Protein AF-A0A8X7RXU3-F1 (afdb_monomer_lite)

pLDDT: mean 78.98, std 12.81, range [47.84, 91.31]

Foldseek 3Di:
DDDPVVVVVVVVVVVVVLLLALVSLLVVLVVCVVVVVLVVSLVSLVSSCVSPVLAVVSLVSNLVSCVVVNDPVVNVVSVVSNVVSVRDDHPVCVVVCPPPVNVD

Radius of gyration: 16.76 Å; chains: 1; bounding box: 37×50×36 Å

Organism: Brassica carinata (NCBI:txid52824)

InterPro domains:
  IPR011990 Tetratricopeptide-like helical domain superfamily [G3DSA:1.25.40.10] (12-102)
  IPR011990 Tetratricopeptide-like helical domain superfamily [SSF48452] (13-94)
  IPR045075 Pre-mRNA-splicing factor Syf1-like [PTHR11246] (8-104)

Sequence (104 aa):
MATRSQRKTNSMDAMKKCFRDPHVTAAVAKLFWQEKKVEKARAWLKRAVTLNQDIGDHWALYYKFELQHGTKVRQKAILAKCVAREPKRGEKWQAISKAVENAH

Structure (mmCIF, N/CA/C/O backbone):
data_AF-A0A8X7RXU3-F1
#
_entry.id   AF-A0A8X7RXU3-F1
#
loop_
_atom_site.group_PDB
_atom_site.id
_atom_site.type_symbol
_atom_site.label_atom_id
_atom_site.label_alt_id
_atom_site.label_comp_id
_atom_site.label_asym_id
_atom_site.label_entity_id
_atom_site.label_seq_id
_atom_site.pdbx_PDB_ins_code
_atom_site.Cartn_x
_atom_site.Cartn_y
_atom_site.Cartn_z
_atom_site.occupancy
_atom_site.B_iso_or_equiv
_atom_site.auth_seq_id
_atom_site.auth_comp_id
_atom_site.auth_asym_id
_atom_site.auth_atom_id
_atom_site.pdbx_PDB_model_num
ATOM 1 N N . MET A 1 1 ? 24.063 29.316 17.672 1.00 49.72 1 MET A N 1
ATOM 2 C CA . MET A 1 1 ? 22.940 28.652 18.380 1.00 49.72 1 MET A CA 1
ATOM 3 C C . MET A 1 1 ? 21.624 29.065 17.726 1.00 49.72 1 MET A C 1
ATOM 5 O O . MET A 1 1 ? 21.379 30.256 17.618 1.00 49.72 1 MET A O 1
ATOM 9 N N . ALA A 1 2 ? 20.799 28.127 17.243 1.00 48.31 2 ALA A N 1
ATOM 10 C CA . ALA A 1 2 ? 19.541 28.464 16.563 1.00 48.31 2 ALA A CA 1
ATOM 11 C C . ALA A 1 2 ? 18.463 28.962 17.551 1.00 48.31 2 ALA A C 1
ATOM 13 O O . ALA A 1 2 ? 18.188 28.330 18.583 1.00 48.31 2 ALA A O 1
ATOM 14 N N . THR A 1 3 ? 17.833 30.092 17.224 1.00 50.31 3 THR A N 1
ATOM 15 C CA . THR A 1 3 ? 16.790 30.733 18.043 1.00 50.31 3 THR A CA 1
ATOM 16 C C . THR A 1 3 ? 15.539 29.847 18.162 1.00 50.31 3 THR A C 1
ATOM 18 O O . THR A 1 3 ? 15.265 28.993 17.315 1.00 50.31 3 THR A O 1
ATOM 21 N N . ARG A 1 4 ? 14.751 30.011 19.236 1.00 57.41 4 ARG A N 1
ATOM 22 C CA . ARG A 1 4 ? 13.554 29.186 19.528 1.00 57.41 4 ARG A CA 1
ATOM 23 C C . ARG A 1 4 ? 12.507 29.224 18.397 1.00 57.41 4 ARG A C 1
ATOM 25 O O . ARG A 1 4 ? 11.781 28.250 18.215 1.00 57.41 4 ARG A O 1
ATOM 32 N N . SER A 1 5 ? 12.471 30.315 17.626 1.00 56.44 5 SER A N 1
ATOM 33 C CA . SER A 1 5 ? 11.627 30.475 16.434 1.00 56.44 5 SER A CA 1
ATOM 34 C C . SER A 1 5 ? 12.130 29.629 15.252 1.00 56.44 5 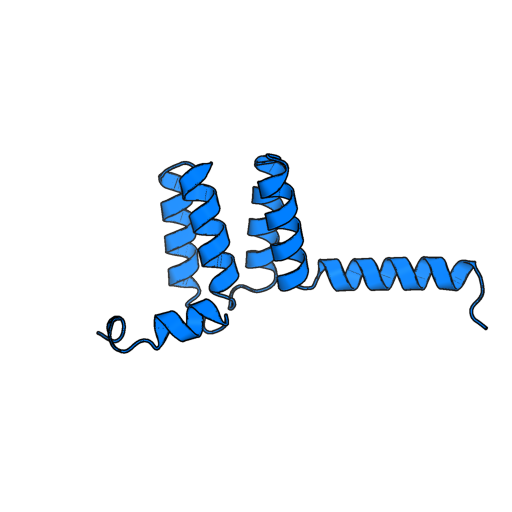SER A C 1
ATOM 36 O O . SER A 1 5 ? 11.372 28.834 14.701 1.00 56.44 5 SER A O 1
ATOM 38 N N . GLN A 1 6 ? 13.436 29.671 14.950 1.00 54.72 6 GLN A N 1
ATOM 39 C CA . GLN A 1 6 ? 14.052 28.858 13.887 1.00 54.72 6 GLN A CA 1
ATOM 40 C C . GLN A 1 6 ? 13.936 27.350 14.149 1.00 54.72 6 GLN A C 1
ATOM 42 O O . GLN A 1 6 ? 13.750 26.577 13.214 1.00 54.72 6 GLN A O 1
ATOM 47 N N . ARG A 1 7 ? 13.974 26.918 15.419 1.00 54.84 7 ARG A N 1
ATOM 48 C CA . ARG A 1 7 ? 13.731 25.510 15.781 1.00 54.84 7 ARG A CA 1
ATOM 49 C C . ARG A 1 7 ? 12.341 25.033 15.355 1.00 54.84 7 ARG A C 1
ATOM 51 O O . ARG A 1 7 ? 12.235 23.957 14.782 1.00 54.84 7 ARG A O 1
ATOM 58 N N . LYS A 1 8 ? 11.292 25.838 15.560 1.00 51.97 8 LYS A N 1
ATOM 59 C CA . LYS A 1 8 ? 9.923 25.482 15.148 1.00 51.97 8 LYS A CA 1
ATOM 60 C C . LYS A 1 8 ? 9.793 25.388 13.626 1.00 51.97 8 LYS A C 1
ATOM 62 O O . LYS A 1 8 ? 9.196 24.434 13.134 1.00 51.97 8 LYS A O 1
ATOM 67 N N . THR A 1 9 ? 10.389 26.318 12.881 1.00 61.25 9 THR A N 1
ATOM 68 C CA . THR A 1 9 ? 10.360 26.301 11.409 1.00 61.25 9 THR A CA 1
ATOM 69 C C . THR A 1 9 ? 11.137 25.115 10.838 1.00 61.25 9 THR A C 1
ATOM 71 O O . THR A 1 9 ? 10.609 24.406 9.985 1.00 61.25 9 THR A O 1
ATOM 74 N N . ASN A 1 10 ? 12.324 24.818 11.377 1.00 57.66 10 ASN A N 1
ATOM 75 C CA . ASN A 1 10 ? 13.134 23.672 10.954 1.00 57.66 10 ASN A CA 1
ATOM 76 C C . ASN A 1 10 ? 12.455 22.332 11.281 1.00 57.66 10 ASN A C 1
ATOM 78 O O . ASN A 1 10 ? 12.485 21.417 10.463 1.00 57.66 10 ASN A O 1
ATOM 82 N N . SER A 1 11 ? 11.793 22.213 12.439 1.00 53.72 11 SER A N 1
ATOM 83 C CA . SER A 1 11 ? 11.025 21.011 12.793 1.00 53.72 11 SER A CA 1
ATOM 84 C C . SER A 1 11 ? 9.807 20.811 11.890 1.00 53.72 11 SER A C 1
ATOM 86 O O . SER A 1 11 ? 9.532 19.684 11.484 1.00 53.72 11 SER A O 1
ATOM 88 N N . MET A 1 12 ? 9.086 21.880 11.536 1.00 59.53 12 MET A N 1
ATOM 89 C CA . MET A 1 12 ? 7.976 21.790 10.581 1.00 59.53 12 MET A CA 1
ATOM 90 C C . MET A 1 12 ? 8.453 21.422 9.176 1.00 59.53 12 MET A C 1
ATOM 92 O O . MET A 1 12 ? 7.780 20.653 8.495 1.00 59.53 12 MET A O 1
ATOM 96 N N . ASP A 1 13 ? 9.596 21.945 8.737 1.00 60.69 13 ASP A N 1
ATOM 97 C CA . ASP A 1 13 ? 10.151 21.632 7.420 1.00 60.69 13 ASP A CA 1
ATOM 98 C C . ASP A 1 13 ? 10.687 20.191 7.353 1.00 60.69 13 ASP A C 1
ATOM 100 O O . ASP A 1 13 ? 10.443 19.470 6.385 1.00 60.69 13 ASP A O 1
ATOM 104 N N . ALA A 1 14 ? 11.298 19.709 8.441 1.00 57.75 14 ALA A N 1
ATOM 105 C CA . ALA A 1 14 ? 11.664 18.304 8.599 1.00 57.75 14 ALA A CA 1
ATOM 106 C C . ALA A 1 14 ? 10.428 17.390 8.576 1.00 57.75 14 ALA A C 1
ATOM 108 O O . ALA A 1 14 ? 10.404 16.410 7.835 1.00 57.75 14 ALA A O 1
ATOM 109 N N . MET A 1 15 ? 9.358 17.744 9.300 1.00 60.41 15 MET A N 1
ATOM 110 C CA . MET A 1 15 ? 8.092 17.005 9.248 1.00 60.41 15 MET A CA 1
ATOM 111 C C . MET A 1 15 ? 7.497 16.991 7.834 1.00 60.41 15 MET A C 1
ATOM 113 O O . MET A 1 15 ? 7.092 15.936 7.349 1.00 60.41 15 MET A O 1
ATOM 117 N N . LYS A 1 16 ? 7.485 18.131 7.130 1.00 64.88 16 LYS A N 1
ATOM 118 C CA . LYS A 1 16 ? 6.995 18.224 5.743 1.00 64.88 16 LYS A CA 1
ATOM 119 C C . LYS A 1 16 ? 7.812 17.365 4.775 1.00 64.88 16 LYS A C 1
ATOM 121 O O . LYS A 1 16 ? 7.220 16.747 3.890 1.00 64.88 16 LYS A O 1
ATOM 126 N N . LYS A 1 17 ? 9.136 17.298 4.947 1.00 64.06 17 LYS A N 1
ATOM 127 C CA . LYS A 1 17 ? 10.017 16.416 4.163 1.00 64.06 17 LYS A CA 1
ATOM 128 C C . LYS A 1 17 ? 9.742 14.943 4.453 1.00 64.06 17 LYS A C 1
ATOM 130 O O . LYS A 1 17 ? 9.545 14.184 3.510 1.00 64.06 17 LYS A O 1
ATOM 135 N N . CYS A 1 18 ? 9.608 14.556 5.721 1.00 64.38 18 CYS A N 1
ATOM 136 C CA . CYS A 1 18 ? 9.270 13.181 6.098 1.00 64.38 18 CYS A CA 1
ATOM 137 C C . CYS A 1 18 ? 7.895 12.750 5.560 1.00 64.38 18 CYS A C 1
ATOM 139 O O . CYS A 1 18 ? 7.739 11.624 5.110 1.00 64.38 18 CYS A O 1
ATOM 141 N N . PHE A 1 19 ? 6.906 13.648 5.506 1.00 68.19 19 PHE A N 1
ATOM 142 C CA . PHE A 1 19 ? 5.599 13.361 4.892 1.00 68.19 19 PHE A CA 1
ATOM 143 C C . PHE A 1 19 ? 5.603 13.293 3.357 1.00 68.19 19 PHE A C 1
ATOM 145 O O . PHE A 1 19 ? 4.598 12.897 2.756 1.00 68.19 19 PHE A O 1
ATOM 152 N N . ARG A 1 20 ? 6.694 13.715 2.709 1.00 76.25 20 ARG A N 1
ATOM 153 C CA . ARG A 1 20 ? 6.931 13.489 1.278 1.00 76.25 20 ARG A CA 1
ATOM 154 C C . ARG A 1 20 ? 7.693 12.200 1.011 1.00 76.25 20 ARG A C 1
ATOM 156 O O . ARG A 1 20 ? 7.679 11.750 -0.130 1.00 76.25 20 ARG A O 1
ATOM 163 N N . ASP A 1 21 ? 8.314 11.610 2.028 1.00 83.06 21 ASP A N 1
ATOM 164 C CA . ASP A 1 21 ? 8.992 10.336 1.875 1.00 83.06 21 ASP A CA 1
ATOM 165 C C . ASP A 1 21 ? 7.957 9.198 1.715 1.00 83.06 21 ASP A C 1
ATOM 167 O O . ASP A 1 21 ? 7.071 9.021 2.570 1.00 83.06 21 ASP A O 1
ATOM 171 N N . PRO A 1 22 ? 8.020 8.429 0.613 1.00 84.38 22 PRO A N 1
ATOM 172 C CA . PRO A 1 22 ? 7.100 7.326 0.360 1.00 84.38 22 PRO A CA 1
ATOM 173 C C . PRO A 1 22 ? 7.145 6.237 1.442 1.00 84.38 22 PRO A C 1
ATOM 175 O O . PRO A 1 22 ? 6.095 5.700 1.801 1.00 84.38 22 PRO A O 1
ATOM 178 N N . HIS A 1 23 ? 8.327 5.931 1.988 1.00 84.31 23 HIS A N 1
ATOM 179 C CA . HIS A 1 23 ? 8.513 4.895 3.005 1.00 84.31 23 H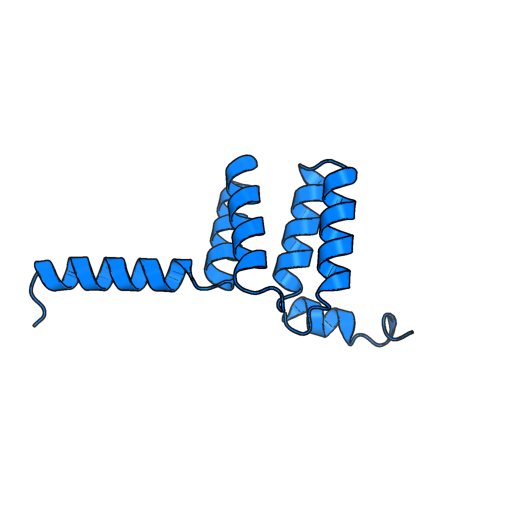IS A CA 1
ATOM 180 C C . HIS A 1 23 ? 7.947 5.329 4.354 1.00 84.31 23 HIS A C 1
ATOM 182 O O . HIS A 1 23 ? 7.243 4.552 5.003 1.00 84.31 23 HIS A O 1
ATOM 188 N N . VAL A 1 24 ? 8.174 6.584 4.755 1.00 86.25 24 VAL A N 1
ATOM 189 C CA . VAL A 1 24 ? 7.571 7.139 5.979 1.00 86.25 24 VAL A CA 1
ATOM 190 C C . VAL A 1 24 ? 6.049 7.157 5.856 1.00 86.25 24 VAL A C 1
ATOM 192 O O . VAL A 1 24 ? 5.343 6.731 6.769 1.00 86.25 24 VAL A O 1
ATOM 195 N N . THR A 1 25 ? 5.526 7.575 4.700 1.00 88.06 25 THR A N 1
ATOM 196 C CA . THR A 1 25 ? 4.079 7.577 4.433 1.00 88.06 25 THR A CA 1
ATOM 197 C C . THR A 1 25 ? 3.494 6.163 4.527 1.00 88.06 25 THR A C 1
ATOM 199 O O . THR A 1 25 ? 2.445 5.974 5.146 1.00 88.06 25 THR A O 1
ATOM 202 N N . ALA A 1 26 ? 4.180 5.154 3.980 1.00 87.88 26 ALA A N 1
ATOM 203 C CA . ALA A 1 26 ? 3.775 3.754 4.096 1.00 87.88 26 ALA A CA 1
ATOM 204 C C . ALA A 1 26 ? 3.841 3.232 5.544 1.00 87.88 26 ALA A C 1
ATOM 206 O O . ALA A 1 26 ? 2.950 2.493 5.966 1.00 87.88 26 ALA A O 1
ATOM 207 N N . ALA A 1 27 ? 4.848 3.630 6.327 1.00 87.75 27 ALA A N 1
ATOM 208 C CA . ALA A 1 27 ? 4.960 3.268 7.741 1.00 87.75 27 ALA A CA 1
ATOM 209 C C . ALA A 1 27 ? 3.814 3.862 8.578 1.00 87.75 27 ALA A C 1
ATOM 211 O O . ALA A 1 27 ? 3.171 3.141 9.340 1.00 87.75 27 ALA A O 1
ATOM 212 N N . VAL A 1 28 ? 3.483 5.141 8.369 1.00 88.38 28 VAL A N 1
ATOM 213 C CA . VAL A 1 28 ? 2.322 5.791 9.003 1.00 88.38 28 VAL A CA 1
ATOM 214 C C . VAL A 1 28 ? 1.022 5.083 8.617 1.00 88.38 28 VAL A C 1
ATOM 216 O O . VAL A 1 28 ? 0.149 4.870 9.459 1.00 88.38 28 VAL A O 1
ATOM 219 N N . ALA A 1 29 ? 0.899 4.649 7.363 1.00 89.75 29 ALA A N 1
ATOM 220 C C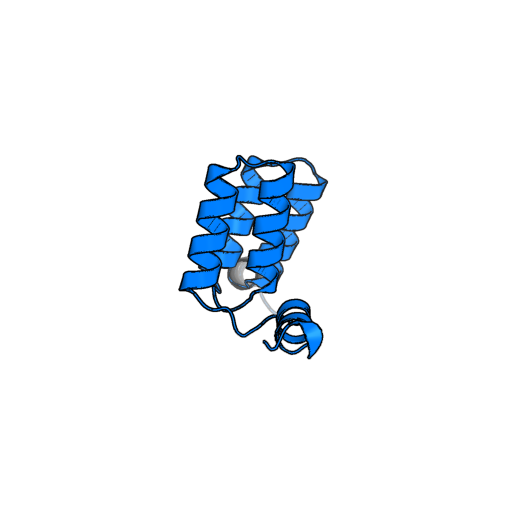A . ALA A 1 29 ? -0.265 3.892 6.927 1.00 89.75 29 ALA A CA 1
ATOM 221 C C . ALA A 1 29 ? -0.399 2.539 7.655 1.00 89.75 29 ALA A C 1
ATOM 223 O O . ALA A 1 29 ? -1.510 2.160 8.027 1.00 89.75 29 ALA A O 1
ATOM 224 N N . LYS A 1 30 ? 0.718 1.840 7.920 1.00 87.56 30 LYS A N 1
ATOM 225 C CA . LYS A 1 30 ? 0.728 0.610 8.738 1.00 87.56 30 LYS A CA 1
ATOM 226 C C . LYS A 1 30 ? 0.308 0.874 10.182 1.00 87.56 30 LYS A C 1
ATOM 228 O O . LYS A 1 30 ? -0.458 0.083 10.722 1.00 87.56 30 LYS A O 1
ATOM 233 N N . LEU A 1 31 ? 0.756 1.978 10.783 1.00 88.81 31 LEU A N 1
ATOM 234 C CA . LEU A 1 31 ? 0.327 2.363 12.132 1.00 88.81 31 LEU A CA 1
ATOM 235 C C . LEU A 1 31 ? -1.189 2.569 12.180 1.00 88.81 31 LEU A C 1
ATOM 237 O O . LEU A 1 31 ? -1.864 1.972 13.013 1.00 88.81 31 LEU A O 1
ATOM 241 N N . PHE A 1 32 ? -1.755 3.317 11.227 1.00 88.75 32 PHE A N 1
ATOM 242 C CA . PHE A 1 32 ? -3.210 3.486 11.156 1.00 88.75 32 PHE A CA 1
ATOM 243 C C . PHE A 1 32 ? -3.960 2.175 10.935 1.00 88.75 32 PHE A C 1
ATOM 245 O O . PHE A 1 32 ? -5.075 2.015 11.436 1.00 88.75 32 PHE A O 1
ATOM 252 N N . TRP A 1 33 ? -3.363 1.236 10.203 1.00 89.19 33 TRP A N 1
ATOM 253 C CA . TRP A 1 33 ? -3.936 -0.090 10.029 1.00 89.19 33 TRP A CA 1
ATOM 254 C C . TRP A 1 33 ? -3.973 -0.867 11.353 1.00 89.19 33 TRP A C 1
ATOM 256 O O . TRP A 1 33 ? -5.019 -1.412 11.701 1.00 89.19 33 TRP A O 1
ATOM 266 N N . GLN A 1 34 ? -2.887 -0.848 12.132 1.00 88.94 34 GLN A N 1
ATOM 267 C CA . GLN A 1 34 ? -2.831 -1.470 13.463 1.00 88.94 34 GLN A CA 1
ATOM 268 C C . GLN A 1 34 ? -3.806 -0.821 14.456 1.00 88.94 34 GLN A C 1
ATOM 270 O O . GLN A 1 34 ? -4.455 -1.520 15.230 1.00 88.94 34 GLN A O 1
ATOM 275 N N . GLU A 1 35 ? -3.992 0.498 14.378 1.00 89.75 35 GLU A N 1
ATOM 276 C CA . GLU A 1 35 ? -4.982 1.238 15.173 1.00 89.75 35 GLU A CA 1
ATOM 277 C C . GLU A 1 35 ? -6.441 1.024 14.713 1.00 89.75 35 GLU A C 1
ATOM 279 O O . GLU A 1 35 ? -7.347 1.692 15.212 1.00 89.75 35 GLU A O 1
ATOM 284 N N . LYS A 1 36 ? -6.694 0.133 13.741 1.00 88.12 36 LYS A N 1
ATOM 285 C CA . LYS A 1 36 ? -8.018 -0.134 13.140 1.00 88.12 36 LYS A CA 1
ATOM 286 C C . LYS A 1 36 ? -8.674 1.097 12.490 1.00 88.12 36 LYS A C 1
ATOM 288 O O . LYS A 1 36 ? -9.874 1.102 12.218 1.00 88.12 36 LYS A O 1
ATOM 293 N N . LYS A 1 37 ? -7.902 2.141 12.164 1.00 89.81 37 LYS A N 1
ATOM 294 C CA . LYS A 1 37 ? -8.385 3.359 11.489 1.00 89.81 37 LYS A CA 1
ATOM 295 C C . LYS A 1 37 ? -8.377 3.166 9.971 1.00 89.81 37 LYS A C 1
ATOM 297 O O . LYS A 1 37 ? -7.584 3.781 9.258 1.00 89.81 37 LYS A O 1
ATOM 302 N N . VAL A 1 38 ? -9.284 2.323 9.478 1.00 89.94 38 VAL A N 1
ATOM 303 C CA . VAL A 1 38 ? -9.341 1.846 8.081 1.00 89.94 38 VAL A CA 1
ATOM 304 C C . VAL A 1 38 ? -9.363 2.987 7.055 1.00 89.94 38 VAL A C 1
ATOM 306 O O . VAL A 1 38 ? -8.531 3.014 6.151 1.00 89.94 38 VAL A O 1
ATOM 309 N N . GLU A 1 39 ? -10.257 3.968 7.193 1.00 89.19 39 GLU A N 1
ATOM 310 C CA . GLU A 1 39 ? -10.363 5.059 6.207 1.00 89.19 39 GLU A CA 1
ATOM 311 C C . GLU A 1 39 ? -9.093 5.916 6.134 1.00 89.19 39 GLU A C 1
A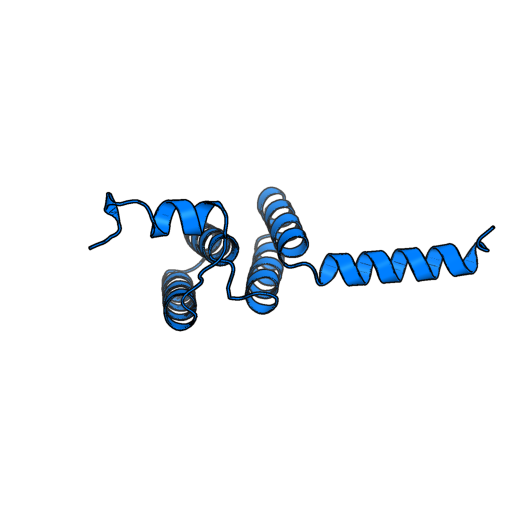TOM 313 O O . GLU A 1 39 ? -8.637 6.281 5.047 1.00 89.19 39 GLU A O 1
ATOM 318 N N . LYS A 1 40 ? -8.459 6.176 7.287 1.00 88.12 40 LYS A N 1
ATOM 319 C CA . LYS A 1 40 ? -7.179 6.892 7.331 1.00 88.12 40 LYS A CA 1
ATOM 320 C C . LYS A 1 40 ? -6.083 6.039 6.701 1.00 88.12 40 LYS A C 1
ATOM 322 O O . LYS A 1 40 ? -5.419 6.512 5.784 1.00 88.12 40 LYS A O 1
ATOM 327 N N . ALA A 1 41 ? -5.937 4.781 7.115 1.00 89.88 41 ALA A N 1
ATOM 328 C CA . ALA A 1 41 ? -4.950 3.863 6.549 1.00 89.88 41 ALA A CA 1
ATOM 329 C C . ALA A 1 41 ? -5.045 3.799 5.014 1.00 89.88 41 ALA A C 1
ATOM 331 O O . ALA A 1 41 ? -4.032 3.930 4.330 1.00 89.88 41 ALA A O 1
ATOM 332 N N . ARG A 1 42 ? -6.264 3.726 4.462 1.00 90.75 42 ARG A N 1
ATOM 333 C CA . ARG A 1 42 ? -6.507 3.750 3.013 1.00 90.75 42 ARG A CA 1
ATOM 334 C C . ARG A 1 42 ? -6.002 5.030 2.352 1.00 90.75 42 ARG A C 1
ATOM 336 O O . ARG A 1 42 ? -5.310 4.962 1.336 1.00 90.75 42 ARG A O 1
ATOM 343 N N . ALA A 1 43 ? -6.349 6.193 2.901 1.00 90.81 43 ALA A N 1
ATOM 344 C CA . ALA A 1 43 ? -5.912 7.478 2.358 1.00 90.81 43 ALA A CA 1
ATOM 345 C C . ALA A 1 43 ? -4.377 7.599 2.363 1.00 90.81 43 ALA A C 1
ATOM 347 O O . ALA A 1 43 ? -3.787 8.056 1.381 1.00 90.81 43 ALA A O 1
ATOM 348 N N . TRP A 1 44 ? -3.733 7.125 3.432 1.00 91.31 44 TRP A N 1
ATOM 349 C CA . TRP A 1 44 ? -2.278 7.114 3.573 1.00 91.31 44 TRP A CA 1
ATOM 350 C C . TRP A 1 44 ? -1.596 6.117 2.625 1.00 91.31 44 TRP A C 1
ATOM 352 O O . TRP A 1 44 ? -0.611 6.483 1.989 1.00 91.31 44 TRP A O 1
ATOM 362 N N . LEU A 1 45 ? -2.147 4.914 2.431 1.00 90.12 45 LEU A N 1
ATOM 363 C CA . LEU A 1 45 ? -1.647 3.943 1.445 1.00 90.12 45 LEU A CA 1
ATOM 364 C C . LEU A 1 45 ? -1.760 4.479 0.016 1.00 90.12 45 LEU A C 1
ATOM 366 O O . LEU A 1 45 ? -0.792 4.442 -0.743 1.00 90.12 45 LEU A O 1
ATOM 370 N N . LYS A 1 46 ? -2.913 5.062 -0.336 1.00 90.25 46 LYS A N 1
ATOM 371 C CA . LYS A 1 46 ? -3.108 5.709 -1.639 1.00 90.25 46 LYS A CA 1
ATOM 372 C C . LYS A 1 46 ? -2.095 6.835 -1.851 1.00 90.25 46 LYS A C 1
ATOM 374 O O . LYS A 1 46 ? -1.555 6.972 -2.948 1.00 90.25 46 LYS A O 1
ATOM 379 N N . ARG A 1 47 ? -1.812 7.627 -0.812 1.00 89.06 47 ARG A N 1
ATOM 380 C CA . ARG A 1 47 ? -0.794 8.683 -0.862 1.00 89.06 47 ARG A CA 1
ATOM 381 C C . ARG A 1 47 ? 0.612 8.111 -1.049 1.00 89.06 47 ARG A C 1
ATOM 383 O O . ARG A 1 47 ? 1.313 8.605 -1.920 1.00 89.06 47 ARG A O 1
ATOM 390 N N . ALA A 1 48 ? 0.998 7.072 -0.305 1.00 89.00 48 ALA A N 1
ATOM 391 C CA . ALA A 1 48 ? 2.312 6.430 -0.427 1.00 89.00 48 ALA A CA 1
ATOM 392 C C . ALA A 1 48 ? 2.574 5.936 -1.857 1.00 89.00 48 ALA A C 1
ATOM 394 O O . ALA A 1 48 ? 3.626 6.210 -2.430 1.00 89.00 48 ALA A O 1
ATOM 395 N N . VAL A 1 49 ? 1.571 5.293 -2.457 1.00 89.00 49 VAL A N 1
ATOM 396 C CA . VAL A 1 49 ? 1.621 4.839 -3.848 1.00 89.00 49 VAL A CA 1
ATOM 397 C C . VAL A 1 49 ? 1.653 6.014 -4.828 1.00 89.00 49 VAL A C 1
ATOM 399 O O . VAL A 1 49 ? 2.381 5.975 -5.808 1.00 89.00 49 VAL A O 1
ATOM 402 N N . THR A 1 50 ? 0.902 7.089 -4.570 1.00 87.88 50 THR A N 1
ATOM 403 C CA . THR A 1 50 ? 0.904 8.277 -5.444 1.00 87.88 50 THR A CA 1
ATOM 404 C C . THR A 1 50 ? 2.245 9.014 -5.408 1.00 87.88 50 THR A C 1
ATOM 406 O O . THR A 1 50 ? 2.666 9.532 -6.437 1.00 87.88 50 THR A O 1
ATOM 409 N N . LEU A 1 51 ? 2.908 9.058 -4.246 1.00 87.25 51 LEU A N 1
ATOM 410 C CA . LEU A 1 51 ? 4.213 9.699 -4.067 1.00 87.25 51 LEU A CA 1
ATOM 411 C C . LEU A 1 51 ? 5.318 8.971 -4.829 1.00 87.25 51 LEU A C 1
ATOM 413 O O . LEU A 1 51 ? 6.159 9.622 -5.441 1.00 87.25 51 LEU A O 1
ATOM 417 N N . ASN A 1 52 ? 5.325 7.639 -4.788 1.00 82.50 52 ASN A N 1
ATOM 418 C CA . ASN A 1 52 ? 6.270 6.853 -5.563 1.00 82.50 52 ASN A CA 1
ATOM 419 C C . ASN A 1 52 ? 5.632 5.542 -6.022 1.00 82.50 52 ASN A C 1
ATOM 421 O O . ASN A 1 52 ? 5.445 4.606 -5.241 1.00 82.50 52 ASN A O 1
ATOM 425 N N . GLN A 1 53 ? 5.306 5.520 -7.311 1.00 83.38 53 GLN A N 1
ATOM 426 C CA . GLN A 1 53 ? 4.611 4.421 -7.973 1.00 83.38 53 GLN A CA 1
ATOM 427 C C . GLN A 1 53 ? 5.563 3.285 -8.364 1.00 83.38 53 GLN A C 1
ATOM 429 O O . GLN A 1 53 ? 5.086 2.182 -8.608 1.00 83.38 53 GLN A O 1
ATOM 434 N N . ASP A 1 54 ? 6.881 3.516 -8.357 1.00 83.12 54 ASP A N 1
ATOM 435 C CA . ASP A 1 54 ? 7.883 2.504 -8.715 1.00 83.12 54 ASP A CA 1
ATOM 436 C C . ASP A 1 54 ? 8.110 1.468 -7.606 1.00 83.12 54 ASP A C 1
ATOM 438 O O . ASP A 1 54 ? 8.726 0.430 -7.852 1.00 83.12 54 ASP A O 1
ATOM 442 N N . ILE A 1 55 ? 7.659 1.751 -6.377 1.00 84.69 55 ILE A N 1
ATOM 443 C CA . ILE A 1 55 ? 7.869 0.887 -5.211 1.00 84.69 55 ILE A CA 1
ATOM 444 C C . ILE A 1 55 ? 6.740 -0.145 -5.125 1.00 84.69 55 ILE A C 1
ATOM 446 O O . ILE A 1 55 ? 5.656 0.127 -4.602 1.00 84.69 55 ILE A O 1
ATOM 450 N N . GLY A 1 56 ? 7.016 -1.363 -5.584 1.00 85.12 56 GLY A N 1
ATOM 451 C CA . GLY A 1 56 ? 6.088 -2.492 -5.553 1.00 85.12 56 GLY A CA 1
ATOM 452 C C . GLY A 1 56 ? 5.684 -2.908 -4.139 1.00 85.12 56 GLY A C 1
ATOM 453 O O . GLY A 1 56 ? 4.541 -3.298 -3.915 1.00 85.12 56 GLY A O 1
ATOM 454 N N . ASP A 1 57 ? 6.557 -2.711 -3.146 1.00 85.50 57 ASP A N 1
ATOM 455 C CA . ASP A 1 57 ? 6.246 -3.005 -1.739 1.00 85.50 57 ASP A CA 1
ATOM 456 C C . ASP A 1 57 ? 5.040 -2.195 -1.228 1.00 85.50 57 ASP A C 1
ATOM 458 O O . ASP A 1 57 ? 4.243 -2.693 -0.427 1.00 85.50 57 ASP A O 1
ATOM 462 N N . HIS A 1 58 ? 4.868 -0.955 -1.704 1.00 89.31 58 HIS A N 1
ATOM 463 C CA . HIS A 1 58 ? 3.723 -0.116 -1.342 1.00 89.31 58 HIS A CA 1
ATOM 464 C C . HIS A 1 58 ? 2.437 -0.611 -2.000 1.00 89.31 58 HIS A C 1
ATOM 466 O O . HIS A 1 58 ? 1.394 -0.657 -1.344 1.00 89.31 58 HIS A O 1
ATOM 472 N N . TRP A 1 59 ? 2.509 -1.035 -3.262 1.00 89.31 59 TRP A N 1
ATOM 473 C CA . TRP A 1 59 ? 1.384 -1.651 -3.962 1.00 89.31 59 TRP A CA 1
ATOM 474 C C . TRP A 1 59 ? 0.959 -2.967 -3.313 1.00 89.31 59 TRP A C 1
ATOM 476 O O . TRP A 1 59 ? -0.230 -3.166 -3.072 1.00 89.31 59 TRP A O 1
ATOM 486 N N . ALA A 1 60 ? 1.915 -3.828 -2.959 1.00 88.31 60 ALA A N 1
ATOM 487 C CA . ALA A 1 60 ? 1.657 -5.091 -2.274 1.00 88.31 60 ALA A CA 1
ATOM 488 C C . ALA A 1 60 ? 0.993 -4.866 -0.908 1.00 88.31 60 ALA A C 1
ATOM 490 O O . ALA A 1 60 ? -0.000 -5.517 -0.574 1.00 88.31 60 ALA A O 1
ATOM 491 N N . LEU A 1 61 ? 1.492 -3.895 -0.136 1.00 88.94 61 LEU A N 1
ATOM 492 C CA . LEU A 1 61 ? 0.884 -3.504 1.134 1.00 88.94 61 LEU A CA 1
ATOM 493 C C . LEU A 1 61 ? -0.547 -2.988 0.940 1.00 88.94 61 LEU A C 1
ATOM 495 O O . LEU A 1 61 ? -1.446 -3.369 1.690 1.00 88.94 61 LEU A O 1
ATOM 499 N N . TYR A 1 62 ? -0.765 -2.150 -0.075 1.00 89.00 62 TYR A N 1
ATOM 500 C CA . TYR A 1 62 ? -2.078 -1.584 -0.357 1.00 89.00 62 TYR A CA 1
ATOM 501 C C . TYR A 1 62 ? -3.082 -2.644 -0.822 1.00 89.00 62 TYR A C 1
ATOM 503 O O . TYR A 1 62 ? -4.228 -2.661 -0.372 1.00 89.00 62 TYR A O 1
ATOM 511 N N . TYR A 1 63 ? -2.635 -3.584 -1.652 1.00 89.44 63 TYR A N 1
ATOM 512 C CA . TYR A 1 63 ? -3.441 -4.719 -2.075 1.00 89.44 63 TYR A CA 1
ATOM 513 C C . TYR A 1 63 ? -3.815 -5.617 -0.889 1.00 89.44 63 TYR A C 1
ATOM 515 O O . TYR A 1 63 ? -4.991 -5.930 -0.706 1.00 89.44 63 TYR A O 1
ATOM 523 N N . LYS A 1 64 ? -2.853 -5.949 -0.013 1.00 89.75 64 LYS A N 1
ATOM 524 C CA . LYS A 1 64 ? -3.115 -6.725 1.211 1.00 89.75 64 LYS A CA 1
ATOM 525 C C . LYS A 1 64 ? -4.130 -6.036 2.127 1.00 89.75 64 LYS A C 1
ATOM 527 O O . LYS A 1 64 ? -4.975 -6.702 2.719 1.00 89.75 64 LYS A O 1
ATOM 532 N N . PHE A 1 65 ? -4.070 -4.711 2.227 1.00 90.19 65 PHE A N 1
ATOM 533 C CA . PHE A 1 65 ? -5.034 -3.934 2.998 1.00 90.19 65 PHE A CA 1
ATOM 534 C C . PHE A 1 65 ? -6.456 -4.020 2.415 1.00 90.19 65 PHE A C 1
ATOM 536 O O . PHE A 1 65 ? -7.406 -4.283 3.152 1.00 90.19 65 PHE A O 1
ATOM 543 N N . GLU A 1 66 ? -6.627 -3.858 1.098 1.00 89.12 66 GLU A N 1
ATOM 544 C CA . GLU A 1 66 ? -7.951 -3.990 0.471 1.00 89.12 66 GLU A CA 1
ATOM 545 C C . GLU A 1 66 ? -8.454 -5.444 0.419 1.00 89.12 66 GLU A C 1
ATOM 547 O O . GLU A 1 66 ? -9.661 -5.652 0.314 1.00 89.12 66 GLU A O 1
ATOM 552 N N . LEU A 1 67 ? -7.585 -6.455 0.536 1.00 88.50 67 LEU A N 1
ATOM 553 C CA . LEU A 1 67 ? -8.021 -7.842 0.755 1.00 88.50 67 LEU A CA 1
ATOM 554 C C . LEU A 1 67 ? -8.742 -8.013 2.098 1.00 88.50 67 LEU A C 1
ATOM 556 O O . LEU A 1 67 ? -9.714 -8.757 2.168 1.00 88.50 67 LEU A O 1
ATOM 560 N N . GLN A 1 68 ? -8.291 -7.317 3.146 1.00 87.50 68 GLN A N 1
ATOM 561 C CA . GLN A 1 68 ? -8.873 -7.432 4.488 1.00 87.50 68 GLN A CA 1
ATOM 562 C C . GLN A 1 68 ? -10.047 -6.476 4.733 1.00 87.50 68 GLN A C 1
ATOM 564 O O . GLN A 1 68 ? -10.999 -6.838 5.417 1.00 87.50 68 GLN A O 1
ATOM 569 N N . HIS A 1 69 ? -9.982 -5.253 4.201 1.00 86.94 69 HIS A N 1
ATOM 570 C CA . HIS A 1 69 ? -10.939 -4.183 4.522 1.00 86.94 69 HIS A CA 1
ATOM 571 C C . HIS A 1 69 ? -11.635 -3.570 3.299 1.00 86.94 69 HIS A C 1
ATOM 573 O O . HIS A 1 69 ? -12.408 -2.618 3.428 1.00 86.94 69 HIS A O 1
ATOM 579 N N . GLY A 1 70 ? -11.303 -4.041 2.100 1.00 84.12 70 GLY A N 1
ATOM 580 C CA . GLY A 1 70 ? -11.782 -3.498 0.837 1.00 84.12 70 GLY A CA 1
ATOM 581 C C . GLY A 1 70 ? -12.843 -4.358 0.168 1.00 84.12 70 GLY A C 1
ATOM 582 O O . GLY A 1 70 ? -13.198 -5.443 0.621 1.00 84.12 70 GLY A O 1
ATOM 583 N N . THR A 1 71 ? -13.336 -3.872 -0.968 1.00 88.69 71 THR A N 1
ATOM 584 C CA . THR A 1 71 ? -14.221 -4.637 -1.853 1.00 88.69 71 THR A CA 1
ATOM 585 C C . THR A 1 71 ? -13.422 -5.260 -2.994 1.00 88.69 71 THR A C 1
ATOM 587 O O . THR A 1 71 ? -12.398 -4.720 -3.424 1.00 88.69 71 THR A O 1
ATOM 590 N N . LYS A 1 72 ? -13.930 -6.359 -3.566 1.00 86.50 72 LYS A N 1
ATOM 591 C CA . LYS A 1 72 ? -13.306 -7.032 -4.723 1.00 86.50 72 LYS A CA 1
ATOM 592 C C . LYS A 1 72 ? -13.056 -6.083 -5.905 1.00 86.50 72 LYS A C 1
ATOM 594 O O . LYS A 1 72 ? -12.072 -6.227 -6.623 1.00 86.50 72 LYS A O 1
ATOM 599 N N . VAL A 1 73 ? -13.913 -5.076 -6.087 1.00 89.12 73 VAL A N 1
ATOM 600 C CA . VAL A 1 73 ? -13.756 -4.049 -7.131 1.00 89.12 73 VAL A CA 1
ATOM 601 C C . VAL A 1 73 ? -12.502 -3.201 -6.898 1.00 89.12 73 VAL A C 1
ATOM 603 O O . VAL A 1 73 ? -11.731 -2.967 -7.826 1.00 89.12 73 VAL A O 1
ATOM 606 N N . ARG A 1 74 ? -12.251 -2.776 -5.653 1.00 85.44 74 ARG A N 1
ATOM 607 C CA . ARG A 1 74 ? -11.064 -1.979 -5.307 1.00 85.44 74 ARG A CA 1
ATOM 608 C C . ARG A 1 74 ? -9.781 -2.787 -5.422 1.00 85.44 74 ARG A C 1
ATOM 610 O O . ARG A 1 74 ? -8.798 -2.269 -5.941 1.00 85.44 74 ARG A O 1
ATOM 617 N N . GLN A 1 75 ? -9.818 -4.055 -5.018 1.00 86.75 75 GLN A N 1
ATOM 618 C CA . GLN A 1 75 ? -8.703 -4.989 -5.187 1.00 86.75 75 GLN A CA 1
ATOM 619 C C . GLN A 1 75 ? -8.298 -5.090 -6.663 1.00 86.75 75 GLN A C 1
ATOM 621 O O . GLN A 1 75 ? -7.140 -4.847 -6.999 1.00 86.75 75 GLN A O 1
ATOM 626 N N . LYS A 1 76 ? -9.267 -5.336 -7.559 1.00 87.94 76 LYS A N 1
ATOM 627 C CA . LYS A 1 76 ? -9.026 -5.377 -9.011 1.00 87.94 76 LYS A CA 1
ATOM 628 C C . LYS A 1 76 ? -8.495 -4.051 -9.551 1.00 87.94 76 LYS A C 1
ATOM 630 O O . LYS A 1 76 ? -7.558 -4.050 -10.341 1.00 87.94 76 LYS A O 1
ATOM 635 N N . ALA A 1 77 ? -9.044 -2.922 -9.104 1.00 88.56 77 ALA A N 1
ATOM 636 C CA . ALA A 1 77 ? -8.587 -1.605 -9.540 1.00 88.56 77 ALA A CA 1
ATOM 637 C C . ALA A 1 77 ? -7.141 -1.304 -9.108 1.00 88.56 77 ALA A C 1
ATOM 639 O O . ALA A 1 77 ? -6.397 -0.674 -9.856 1.00 88.56 77 ALA A O 1
ATOM 640 N N . ILE A 1 78 ? -6.730 -1.733 -7.912 1.00 87.50 78 ILE A N 1
ATOM 641 C CA . ILE A 1 78 ? -5.345 -1.585 -7.442 1.00 87.50 78 ILE A CA 1
ATOM 642 C C . ILE A 1 78 ? -4.417 -2.489 -8.231 1.00 87.50 78 ILE A C 1
ATOM 644 O O . ILE A 1 78 ? -3.356 -2.033 -8.637 1.00 87.50 78 ILE A O 1
ATOM 648 N N . LEU A 1 79 ? -4.826 -3.731 -8.482 1.00 86.69 79 LEU A N 1
ATOM 649 C CA . LEU A 1 79 ? -4.038 -4.672 -9.267 1.00 86.69 79 LEU A CA 1
ATOM 650 C C . LEU A 1 79 ? -3.834 -4.152 -10.695 1.00 86.69 79 LEU A C 1
ATOM 652 O O . LEU A 1 79 ? -2.698 -4.061 -11.143 1.00 86.69 79 LEU A O 1
ATOM 656 N N . ALA A 1 80 ? -4.895 -3.680 -11.356 1.00 88.06 80 ALA A N 1
ATOM 657 C CA . ALA A 1 80 ? -4.803 -3.057 -12.677 1.00 88.06 80 ALA A CA 1
ATOM 658 C C . ALA A 1 80 ? -3.872 -1.833 -12.685 1.00 88.06 80 ALA A C 1
ATOM 660 O O . ALA A 1 80 ? -3.071 -1.669 -13.599 1.00 88.06 80 ALA A O 1
ATOM 661 N N . LYS A 1 81 ? -3.932 -0.986 -11.647 1.00 87.56 81 LYS A N 1
ATOM 662 C CA . LYS A 1 81 ? -3.028 0.166 -11.512 1.00 87.56 81 LYS A CA 1
ATOM 663 C C . LYS A 1 81 ? -1.581 -0.241 -11.249 1.00 87.56 81 LYS A C 1
ATOM 665 O O . LYS A 1 81 ? -0.690 0.410 -11.772 1.00 87.56 81 LYS A O 1
ATOM 670 N N . CYS A 1 82 ? -1.358 -1.278 -10.447 1.00 86.50 82 CYS A N 1
ATOM 671 C CA . CYS A 1 82 ? -0.030 -1.819 -10.181 1.00 86.50 82 CYS A CA 1
ATOM 672 C C . CYS A 1 82 ? 0.591 -2.352 -11.480 1.00 86.50 82 CYS A C 1
ATOM 674 O O . CYS A 1 82 ? 1.693 -1.950 -11.832 1.00 86.50 82 CYS A O 1
ATOM 676 N N . VAL A 1 83 ? -0.159 -3.159 -12.241 1.00 84.50 83 VAL A N 1
ATOM 677 C CA . VAL A 1 83 ? 0.277 -3.700 -13.539 1.00 84.50 83 VAL A CA 1
ATOM 678 C C . VAL A 1 83 ? 0.560 -2.578 -14.536 1.00 84.50 83 VAL A C 1
ATOM 680 O O . VAL A 1 83 ? 1.626 -2.560 -15.130 1.00 84.50 83 VAL A O 1
ATOM 683 N N . ALA A 1 84 ? -0.329 -1.587 -14.656 1.00 85.06 84 ALA A N 1
ATOM 684 C CA . ALA A 1 84 ? -0.134 -0.456 -15.569 1.00 85.06 84 ALA A CA 1
ATOM 685 C C . ALA A 1 84 ? 1.069 0.440 -15.219 1.00 85.06 84 ALA A C 1
ATOM 687 O O . ALA A 1 84 ? 1.469 1.270 -16.032 1.00 85.06 84 ALA A O 1
ATOM 688 N N . ARG A 1 85 ? 1.600 0.347 -13.994 1.00 83.31 85 ARG A N 1
ATOM 689 C CA . ARG A 1 85 ? 2.756 1.132 -13.544 1.00 83.31 85 ARG A CA 1
ATOM 690 C C . ARG A 1 85 ? 4.062 0.348 -13.529 1.00 83.31 85 ARG A C 1
ATOM 692 O O . ARG A 1 85 ? 5.094 0.990 -13.398 1.00 83.31 85 ARG A O 1
ATOM 699 N N . GLU A 1 86 ? 4.014 -0.978 -13.661 1.00 79.69 86 GLU A N 1
ATOM 700 C CA . GLU A 1 86 ? 5.184 -1.869 -13.702 1.00 79.69 86 GLU A CA 1
ATOM 701 C C . GLU A 1 86 ? 6.266 -1.512 -12.659 1.00 79.69 86 GLU A C 1
ATOM 703 O O . GLU A 1 86 ? 7.376 -1.111 -13.021 1.00 79.69 86 GLU A O 1
ATOM 708 N N . PRO A 1 87 ? 5.973 -1.611 -11.347 1.00 80.31 87 PRO A N 1
ATOM 709 C CA . PRO A 1 87 ? 6.926 -1.228 -10.313 1.00 80.31 87 PRO A CA 1
ATOM 710 C C . PRO A 1 87 ? 8.212 -2.064 -10.390 1.00 80.31 87 PRO A C 1
ATOM 712 O O . PRO A 1 87 ? 8.177 -3.293 -10.429 1.00 80.31 87 PRO A O 1
ATOM 715 N N . LYS A 1 88 ? 9.364 -1.385 -10.368 1.00 75.81 88 LYS A N 1
ATOM 716 C CA . LYS A 1 88 ? 10.703 -1.999 -10.508 1.00 75.81 88 LYS A CA 1
ATOM 717 C C . LYS A 1 88 ? 11.522 -1.979 -9.219 1.00 75.81 88 LYS A C 1
ATOM 719 O O . LYS A 1 88 ? 12.619 -2.539 -9.165 1.00 75.81 88 LYS A O 1
ATOM 724 N N . ARG A 1 89 ? 11.038 -1.288 -8.185 1.00 72.81 89 ARG A N 1
ATOM 725 C CA . ARG A 1 89 ? 11.737 -1.063 -6.913 1.00 72.81 89 ARG A CA 1
ATOM 726 C C . ARG A 1 89 ? 10.940 -1.652 -5.754 1.00 72.81 89 ARG A C 1
ATOM 728 O O . ARG A 1 89 ? 9.739 -1.870 -5.858 1.00 72.81 89 ARG A O 1
ATOM 735 N N . GLY A 1 90 ? 11.611 -1.882 -4.635 1.00 72.62 90 GLY A N 1
ATOM 736 C CA . GLY A 1 90 ? 11.046 -2.540 -3.458 1.00 72.62 90 GLY A CA 1
ATOM 737 C C . GLY A 1 90 ? 11.907 -3.733 -3.094 1.00 72.62 90 GLY A C 1
ATOM 738 O O . GLY A 1 90 ? 12.238 -4.537 -3.957 1.00 72.62 90 GLY A O 1
ATOM 739 N N . GLU A 1 91 ? 12.312 -3.817 -1.838 1.00 75.12 91 GLU A N 1
ATOM 740 C CA . GLU A 1 91 ? 13.246 -4.837 -1.365 1.00 75.12 91 GLU A CA 1
ATOM 741 C C . GLU A 1 91 ? 12.618 -6.228 -1.487 1.00 75.12 91 GLU A C 1
ATOM 743 O O . GLU A 1 91 ? 13.226 -7.163 -2.006 1.00 75.12 91 GLU A O 1
ATOM 748 N N . LYS A 1 92 ? 11.340 -6.337 -1.108 1.00 74.62 92 LYS A N 1
ATOM 749 C CA . LYS A 1 92 ? 10.585 -7.587 -1.232 1.00 74.62 92 LYS A CA 1
ATOM 750 C C . LYS A 1 92 ? 10.094 -7.795 -2.656 1.00 74.62 92 LYS A C 1
ATOM 752 O O . LYS A 1 92 ? 10.146 -8.911 -3.160 1.00 74.62 92 LYS A O 1
ATOM 757 N N . TRP A 1 93 ? 9.653 -6.728 -3.317 1.00 79.12 93 TRP A N 1
ATOM 758 C CA . TRP A 1 93 ? 9.180 -6.790 -4.694 1.00 79.12 93 TRP A CA 1
ATOM 759 C C . TRP A 1 93 ? 10.264 -7.251 -5.669 1.00 79.12 93 TRP A C 1
ATOM 761 O O . TRP A 1 93 ? 10.010 -8.132 -6.481 1.00 79.12 93 TRP A O 1
ATOM 771 N N . GLN A 1 94 ? 11.485 -6.720 -5.568 1.00 77.00 94 GLN A N 1
ATOM 772 C CA . GLN A 1 94 ? 12.605 -7.150 -6.406 1.00 77.00 94 GLN A CA 1
ATO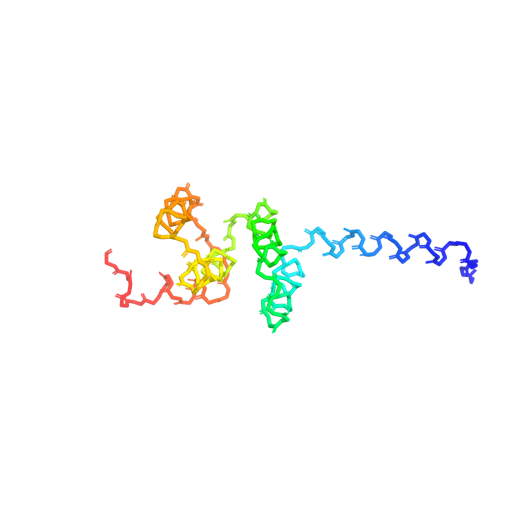M 773 C C . GLN A 1 94 ? 13.007 -8.594 -6.119 1.00 77.00 94 GLN A C 1
A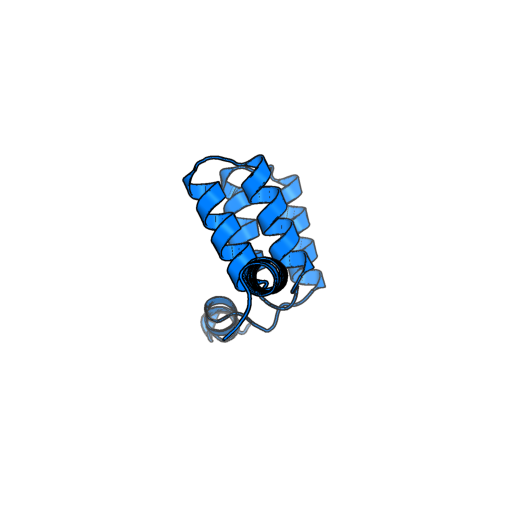TOM 775 O O . GLN A 1 94 ? 13.265 -9.329 -7.066 1.00 77.00 94 GLN A O 1
ATOM 780 N N . ALA A 1 95 ? 13.032 -9.008 -4.848 1.00 74.06 95 ALA A N 1
ATOM 781 C CA . ALA A 1 95 ? 13.334 -10.390 -4.484 1.00 74.06 95 ALA A CA 1
ATOM 782 C C . ALA A 1 95 ? 12.319 -11.374 -5.088 1.00 74.06 95 ALA A C 1
ATOM 784 O O . ALA A 1 95 ? 12.714 -12.386 -5.653 1.00 74.06 95 ALA A O 1
ATOM 785 N N . ILE A 1 96 ? 11.023 -11.052 -5.030 1.00 75.62 96 ILE A N 1
ATOM 786 C CA . ILE A 1 96 ? 9.953 -11.904 -5.570 1.00 75.62 96 ILE A CA 1
ATOM 787 C C . ILE A 1 96 ? 9.925 -11.852 -7.102 1.00 75.62 96 ILE A C 1
ATOM 789 O O . ILE A 1 96 ? 9.837 -12.892 -7.745 1.00 75.62 96 ILE A O 1
ATOM 793 N N . SER A 1 97 ? 10.033 -10.662 -7.696 1.00 68.25 97 SER A N 1
ATOM 794 C CA . SER A 1 97 ? 9.988 -10.476 -9.152 1.00 68.25 97 SER A CA 1
ATOM 795 C C . SER A 1 97 ? 11.198 -11.075 -9.867 1.00 68.25 97 SER A C 1
ATOM 797 O O . SER A 1 97 ? 11.087 -11.397 -11.044 1.00 68.25 97 SER A O 1
ATOM 799 N N . LYS A 1 98 ? 12.348 -11.190 -9.192 1.00 71.75 98 LYS A N 1
ATOM 800 C CA . LYS A 1 98 ? 13.559 -11.830 -9.730 1.00 71.75 98 LYS A CA 1
ATOM 801 C C . LYS A 1 98 ? 13.722 -13.279 -9.274 1.00 71.75 98 LYS A C 1
ATOM 803 O O . LYS A 1 98 ? 14.706 -13.911 -9.651 1.00 71.75 98 LYS A O 1
ATOM 808 N N . ALA A 1 99 ? 12.816 -13.797 -8.444 1.00 71.94 99 ALA A N 1
ATOM 809 C CA . ALA A 1 99 ? 12.836 -15.205 -8.086 1.00 71.94 99 ALA A CA 1
ATOM 810 C C . ALA A 1 99 ? 12.596 -16.029 -9.355 1.00 71.94 99 ALA A C 1
ATOM 812 O O . ALA A 1 99 ? 11.663 -15.752 -10.106 1.00 71.94 99 ALA A O 1
ATOM 813 N N . VAL A 1 100 ? 13.445 -17.032 -9.582 1.00 60.66 100 VAL A N 1
ATOM 814 C CA . VAL A 1 100 ? 13.430 -17.877 -10.788 1.00 60.66 100 VAL A CA 1
ATOM 815 C C . VAL A 1 100 ? 12.065 -18.542 -10.992 1.00 60.66 100 VAL A C 1
ATOM 817 O O . VAL A 1 100 ? 11.606 -18.669 -12.117 1.00 60.66 100 VAL A O 1
ATOM 820 N N . GLU A 1 101 ? 11.371 -18.872 -9.902 1.00 67.06 101 GLU A N 1
ATOM 821 C CA . GLU A 1 101 ? 10.026 -19.463 -9.920 1.00 67.06 101 GLU A CA 1
ATOM 822 C C . GLU A 1 101 ? 8.952 -18.537 -10.521 1.00 67.06 101 GLU A C 1
ATOM 824 O O . GLU A 1 101 ? 7.924 -19.013 -10.992 1.00 67.06 101 GLU A O 1
ATOM 829 N N . ASN A 1 102 ? 9.190 -17.222 -10.527 1.00 60.28 102 ASN A N 1
ATOM 830 C CA . ASN A 1 102 ? 8.287 -16.218 -11.095 1.00 60.28 102 ASN A CA 1
ATOM 831 C C . ASN A 1 102 ? 8.776 -15.672 -12.449 1.00 60.28 102 ASN A C 1
ATOM 833 O O . ASN A 1 102 ? 8.133 -14.786 -13.010 1.00 60.28 102 ASN A O 1
ATOM 837 N N . ALA A 1 103 ? 9.911 -16.158 -12.959 1.00 57.06 103 ALA A N 1
ATOM 838 C CA . ALA A 1 103 ? 10.463 -15.778 -14.254 1.00 57.06 103 ALA A CA 1
ATOM 839 C C . ALA A 1 103 ? 9.966 -16.758 -15.330 1.00 57.06 103 ALA A C 1
ATOM 841 O O . ALA A 1 103 ? 10.700 -17.654 -15.741 1.00 57.06 103 ALA A O 1
ATOM 842 N N . HIS A 1 104 ? 8.708 -16.610 -15.750 1.00 47.84 104 HIS A N 1
ATOM 843 C CA . HIS A 1 104 ? 8.105 -17.381 -16.841 1.00 47.84 104 HIS A CA 1
ATOM 844 C C . HIS A 1 104 ? 7.528 -16.468 -17.919 1.00 47.84 104 HIS A C 1
ATOM 846 O O . HIS A 1 104 ? 6.899 -15.448 -17.553 1.00 47.84 104 HIS A O 1
#

Secondary structure (DSSP, 8-state):
---HHHHHHHHHHHHHHHTT-HHHHHHHHHHHHHTT-HHHHHHHHHHHHHH-TTBHHHHHHHHHHHHHHS-HHHHHHHHHHHHHH---B-HHHHHHHTSGGG--